Protein AF-A0A7K4A6C2-F1 (afdb_monomer)

Secondary structure (DSSP, 8-state):
----------------------------------------------------------------SS---HHHHHHHHHHHHHHHHS---HHHHHHHHHHTT--HHHHHHHHHTT---HHHHHHHHHHHHHHHS---HHHHHHHHHHH-

Solvent-accessible surface area (backbone atoms only — not comparable to full-atom values): 9995 Å² total; per-residue (Å²): 142,67,85,82,80,77,83,80,86,73,87,76,86,77,88,81,88,82,84,86,86,91,83,88,83,78,92,72,93,75,83,88,79,90,82,82,83,88,80,87,83,85,88,87,83,81,88,86,83,77,85,81,76,80,81,83,91,72,93,77,77,98,71,83,87,89,76,81,49,72,62,31,53,50,30,22,55,47,41,44,52,47,62,74,78,44,64,51,26,69,62,47,46,27,52,53,34,36,75,73,68,40,52,68,71,24,13,50,47,2,51,68,68,47,72,73,56,62,71,57,26,50,52,51,40,51,53,52,48,58,73,78,42,90,69,56,76,65,58,49,48,56,53,46,64,73,62,71

Mean predicted aligned error: 17.39 Å

Sequence (148 aa):
MILAIIGYGLIALIIISALLPDDSPEQTLSTPTPINPVSTSAPLKTTSTPAPTKTVSTPSPTLKQDSTTLGQRNAASKALSYLKYSSFSRDGLIDQLEFEGFSHQEAVYGVDQSGANWNEQAALKAKSYLKYSSFSRSGLIDQLEFEG

Nearest PDB structures (foldseek):
  4eqq-assembly1_B  TM=9.286E-01  e=1.710E-03  Streptococcus phage TP-J34

Radius of gyration: 24.62 Å; Cα contacts (8 Å, |Δi|>4): 80; chains: 1; bounding box: 79×37×47 Å

Structure (mmCIF, N/CA/C/O backbone):
data_AF-A0A7K4A6C2-F1
#
_entry.id   AF-A0A7K4A6C2-F1
#
loop_
_atom_site.group_PDB
_atom_site.id
_atom_site.type_symbol
_atom_site.label_atom_id
_atom_site.label_alt_id
_atom_site.label_comp_id
_atom_site.label_asym_id
_atom_site.label_entity_id
_atom_site.label_seq_id
_atom_site.pdbx_PDB_ins_code
_atom_site.Cartn_x
_atom_site.Cartn_y
_atom_site.Cartn_z
_atom_site.occupancy
_atom_site.B_iso_or_equiv
_atom_site.auth_seq_id
_atom_site.auth_comp_id
_atom_site.auth_asym_id
_atom_site.auth_atom_id
_atom_site.pdbx_PDB_model_num
ATOM 1 N N . MET A 1 1 ? 18.830 -12.157 25.944 1.00 43.94 1 MET A N 1
ATOM 2 C CA . MET A 1 1 ? 19.008 -10.704 25.757 1.00 43.94 1 MET A CA 1
ATOM 3 C C . MET A 1 1 ? 20.055 -10.505 24.681 1.00 43.94 1 MET A C 1
ATOM 5 O O . MET A 1 1 ? 21.232 -10.441 25.000 1.00 43.94 1 MET A O 1
ATOM 9 N N . ILE A 1 2 ? 19.657 -10.517 23.413 1.00 39.34 2 ILE A N 1
ATOM 10 C CA . ILE A 1 2 ? 20.562 -10.184 22.311 1.00 39.34 2 ILE A CA 1
ATOM 11 C C . ILE A 1 2 ? 19.843 -9.113 21.508 1.00 39.34 2 ILE A C 1
ATOM 13 O O . ILE A 1 2 ? 18.696 -9.291 21.108 1.00 39.34 2 ILE A O 1
ATOM 17 N N . LEU A 1 3 ? 20.511 -7.970 21.412 1.00 40.09 3 LEU A N 1
ATOM 18 C CA . LEU A 1 3 ? 20.054 -6.766 20.749 1.00 40.09 3 LEU A CA 1
ATOM 19 C C . LEU A 1 3 ? 19.737 -7.056 19.277 1.00 40.09 3 LEU A C 1
ATOM 21 O O . LEU A 1 3 ? 20.566 -7.611 18.559 1.00 40.09 3 LEU A O 1
ATOM 25 N N . ALA A 1 4 ? 18.561 -6.625 18.824 1.00 41.59 4 ALA A N 1
ATOM 26 C CA . ALA A 1 4 ? 18.280 -6.462 17.409 1.00 41.59 4 ALA A CA 1
ATOM 27 C C . ALA A 1 4 ? 19.115 -5.286 16.882 1.00 41.59 4 ALA A C 1
ATOM 29 O O . ALA A 1 4 ? 18.920 -4.138 17.284 1.00 41.59 4 ALA A O 1
ATOM 30 N N . ILE A 1 5 ? 20.065 -5.585 15.998 1.00 46.94 5 ILE A N 1
ATOM 31 C CA . ILE A 1 5 ? 20.754 -4.586 15.187 1.00 46.94 5 ILE A CA 1
ATOM 32 C C . ILE A 1 5 ? 19.745 -4.107 14.144 1.00 46.94 5 ILE A C 1
ATOM 34 O O . ILE A 1 5 ? 19.353 -4.840 13.240 1.00 46.94 5 ILE A O 1
ATOM 38 N N . ILE A 1 6 ? 19.298 -2.872 14.330 1.00 51.38 6 ILE A N 1
ATOM 39 C CA . ILE A 1 6 ? 18.509 -2.092 13.385 1.00 51.38 6 ILE A CA 1
ATOM 40 C C . ILE A 1 6 ? 19.343 -1.931 12.109 1.00 51.38 6 ILE A C 1
ATOM 42 O O . ILE A 1 6 ? 20.396 -1.293 12.124 1.00 51.38 6 ILE A O 1
ATOM 46 N N . GLY A 1 7 ? 18.877 -2.516 11.006 1.00 39.31 7 GLY A N 1
ATOM 47 C CA . GLY A 1 7 ? 19.402 -2.247 9.672 1.00 39.31 7 GLY A CA 1
ATOM 48 C C . GLY A 1 7 ? 19.028 -0.829 9.250 1.00 39.31 7 GLY A C 1
ATOM 49 O O . GLY A 1 7 ? 17.934 -0.587 8.750 1.00 39.31 7 GLY A O 1
ATOM 50 N N . TYR A 1 8 ? 19.939 0.108 9.489 1.00 48.12 8 TYR A N 1
ATOM 51 C CA . TYR A 1 8 ? 19.917 1.461 8.945 1.00 48.12 8 TYR A CA 1
ATOM 52 C C . TYR A 1 8 ? 20.042 1.407 7.414 1.00 48.12 8 TYR A C 1
ATOM 54 O O . TYR A 1 8 ? 21.124 1.189 6.878 1.00 48.12 8 TYR A O 1
ATOM 62 N N . GLY A 1 9 ? 18.941 1.639 6.706 1.00 40.34 9 GLY A N 1
ATOM 63 C CA . GLY A 1 9 ? 18.924 1.899 5.265 1.00 40.34 9 GLY A CA 1
ATOM 64 C C . GLY A 1 9 ? 18.862 3.396 4.971 1.00 40.34 9 GLY A C 1
ATOM 65 O O . GLY A 1 9 ? 17.929 3.853 4.324 1.00 40.34 9 GLY A O 1
ATOM 66 N N . LEU A 1 10 ? 19.814 4.173 5.489 1.00 49.38 10 LEU A N 1
ATOM 67 C CA . LEU A 1 10 ? 19.975 5.594 5.171 1.00 49.38 10 LEU A CA 1
ATOM 68 C C . LEU A 1 10 ? 21.365 5.750 4.556 1.00 49.38 10 LEU A C 1
ATOM 70 O O . LEU A 1 10 ? 22.347 6.008 5.249 1.00 49.38 10 LEU A O 1
ATOM 74 N N . ILE A 1 11 ? 21.469 5.488 3.252 1.00 51.53 11 ILE A N 1
ATOM 75 C CA . ILE A 1 11 ? 22.733 5.630 2.526 1.00 51.53 11 ILE A CA 1
ATOM 76 C C . ILE A 1 11 ? 22.950 7.127 2.303 1.00 51.53 11 ILE A C 1
ATOM 78 O O . ILE A 1 11 ? 22.472 7.716 1.335 1.00 51.53 11 ILE A O 1
ATOM 82 N N . ALA A 1 12 ? 23.636 7.753 3.257 1.00 44.91 12 ALA A N 1
ATOM 83 C CA . ALA A 1 12 ? 24.207 9.076 3.097 1.00 44.91 12 ALA A CA 1
ATOM 84 C C . ALA A 1 12 ? 25.297 9.010 2.018 1.00 44.91 12 ALA A C 1
ATOM 86 O O . ALA A 1 12 ? 26.278 8.276 2.139 1.00 44.91 12 ALA A O 1
ATOM 87 N N . LE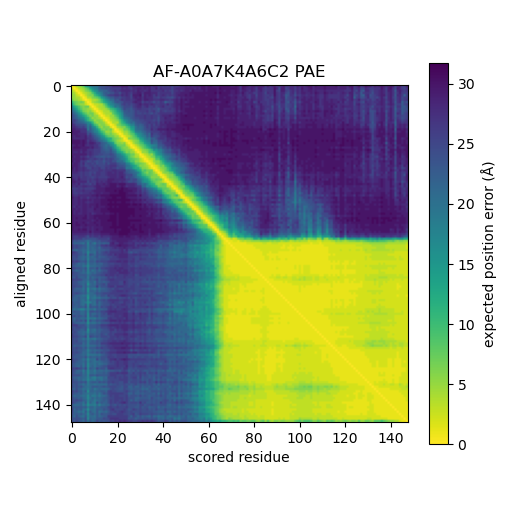U A 1 13 ? 25.100 9.776 0.950 1.00 47.41 13 LEU A N 1
ATOM 88 C CA . LEU A 1 13 ? 26.053 9.950 -0.135 1.00 47.41 13 LEU A CA 1
ATOM 89 C C . LEU A 1 13 ? 27.243 10.770 0.392 1.00 47.41 13 LEU A C 1
ATOM 91 O O . LEU A 1 13 ? 27.178 11.996 0.456 1.00 47.41 13 LEU A O 1
ATOM 95 N N . ILE A 1 14 ? 28.316 10.107 0.822 1.00 49.66 14 ILE A N 1
ATOM 96 C CA . ILE A 1 14 ? 29.558 10.783 1.204 1.00 49.66 14 ILE A CA 1
ATOM 97 C C . ILE A 1 14 ? 30.480 10.813 -0.016 1.00 49.66 14 ILE A C 1
ATOM 99 O O . ILE A 1 14 ? 31.098 9.819 -0.385 1.00 49.66 14 ILE A O 1
ATOM 103 N N . ILE A 1 15 ? 30.557 11.988 -0.639 1.00 49.41 15 ILE A N 1
ATOM 104 C CA . ILE A 1 15 ? 31.602 12.346 -1.597 1.00 49.41 15 ILE A CA 1
ATOM 105 C C . ILE A 1 15 ? 32.852 12.685 -0.777 1.00 49.41 15 ILE A C 1
ATOM 107 O O . ILE A 1 15 ? 32.899 13.737 -0.141 1.00 49.41 15 ILE A O 1
ATOM 111 N N . ILE A 1 16 ? 33.863 11.814 -0.783 1.00 52.34 16 ILE A N 1
ATOM 112 C CA . ILE A 1 16 ? 35.216 12.160 -0.327 1.00 52.34 16 ILE A CA 1
ATOM 113 C C . ILE A 1 16 ? 36.131 12.214 -1.547 1.00 52.34 16 ILE A C 1
ATOM 115 O O . ILE A 1 16 ? 36.355 11.223 -2.236 1.00 52.34 16 ILE A O 1
ATOM 119 N N . SER A 1 17 ? 36.627 13.422 -1.790 1.00 44.03 17 SER A N 1
ATOM 120 C CA . SER A 1 17 ? 37.725 13.756 -2.687 1.00 44.03 17 SER A CA 1
ATOM 121 C C . SER A 1 17 ? 39.048 13.570 -1.940 1.00 44.03 17 SER A C 1
ATOM 123 O O . SER A 1 17 ? 39.199 14.127 -0.853 1.00 44.03 17 SER A O 1
ATOM 125 N N . ALA A 1 18 ? 40.001 12.828 -2.511 1.00 50.06 18 ALA A N 1
ATOM 126 C CA . ALA A 1 18 ? 41.416 12.918 -2.153 1.00 50.06 18 ALA A CA 1
ATOM 127 C C . ALA A 1 18 ? 42.318 12.405 -3.292 1.00 50.06 18 ALA A C 1
ATOM 129 O O . ALA A 1 18 ? 42.053 11.389 -3.928 1.00 50.06 18 ALA A O 1
ATOM 130 N N . LEU A 1 19 ? 43.364 13.191 -3.519 1.00 42.41 19 LEU A N 1
ATOM 131 C CA . LEU A 1 19 ? 44.418 13.168 -4.532 1.00 42.41 19 LEU A CA 1
ATOM 132 C C . LEU A 1 19 ? 45.326 11.906 -4.488 1.00 42.41 19 LEU A C 1
ATOM 134 O O . LEU A 1 19 ? 45.631 11.406 -3.411 1.00 42.41 19 LEU A O 1
ATOM 138 N N . LEU A 1 20 ? 45.793 11.478 -5.670 1.00 49.84 20 LEU A N 1
ATOM 139 C CA . LEU A 1 20 ? 46.760 10.403 -6.035 1.00 49.84 20 LEU A CA 1
ATOM 140 C C . LEU A 1 20 ? 48.223 10.657 -5.540 1.00 49.84 20 LEU A C 1
ATOM 142 O O . LEU A 1 20 ? 48.475 11.815 -5.191 1.00 49.84 20 LEU A O 1
ATOM 146 N N . PRO A 1 21 ? 49.203 9.689 -5.543 1.00 50.41 21 PRO A N 1
ATOM 147 C CA . PRO A 1 21 ? 49.478 8.716 -6.632 1.00 50.41 21 PRO A CA 1
ATOM 148 C C . PRO A 1 21 ? 50.026 7.286 -6.325 1.00 50.41 21 PRO A C 1
ATOM 150 O O . PRO A 1 21 ? 50.673 7.042 -5.315 1.00 50.41 21 PRO A O 1
ATOM 153 N N . ASP A 1 22 ? 49.763 6.404 -7.307 1.00 56.25 22 ASP A N 1
ATOM 154 C CA . ASP A 1 22 ? 50.598 5.344 -7.934 1.00 56.25 22 ASP A CA 1
ATOM 155 C C . ASP A 1 22 ? 51.348 4.301 -7.069 1.00 56.25 22 ASP A C 1
ATOM 157 O O . ASP A 1 22 ? 52.394 4.608 -6.509 1.00 56.25 22 ASP A O 1
ATOM 161 N N . ASP A 1 23 ? 50.861 3.045 -7.054 1.00 54.25 23 ASP A N 1
ATOM 162 C CA . ASP A 1 23 ? 51.666 1.839 -7.356 1.00 54.25 23 ASP A CA 1
ATOM 163 C C . ASP A 1 23 ? 50.754 0.610 -7.626 1.00 54.25 23 ASP A C 1
ATOM 165 O O . ASP A 1 23 ? 49.652 0.492 -7.087 1.00 54.25 23 ASP A O 1
ATOM 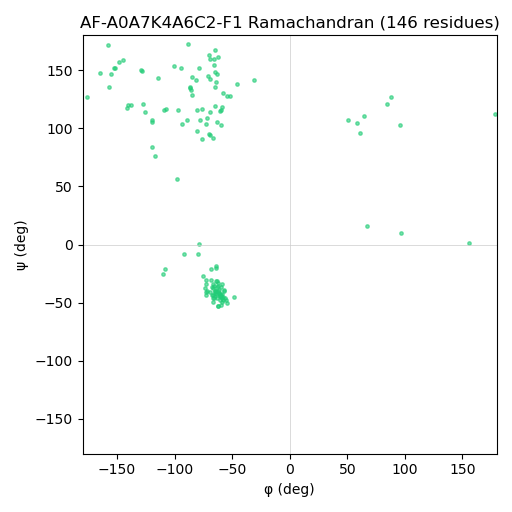169 N N . SER A 1 24 ? 51.210 -0.278 -8.506 1.00 61.97 24 SER A N 1
ATOM 170 C CA . SER A 1 24 ? 50.495 -1.391 -9.163 1.00 61.97 24 SER A CA 1
ATOM 171 C C . SER A 1 24 ? 49.955 -2.480 -8.211 1.00 61.97 24 SER A C 1
ATOM 173 O O . SER A 1 24 ? 50.466 -2.653 -7.105 1.00 61.97 24 SER A O 1
ATOM 175 N N . PRO A 1 25 ? 48.983 -3.312 -8.651 1.00 50.47 25 PRO A N 1
ATOM 176 C CA . PRO A 1 25 ? 49.396 -4.686 -8.962 1.00 50.47 25 PRO A CA 1
ATOM 177 C C . PRO A 1 25 ? 48.677 -5.367 -10.144 1.00 50.47 25 PRO A C 1
ATOM 179 O O . PRO A 1 25 ? 47.580 -5.022 -10.576 1.00 50.47 25 PRO A O 1
ATOM 182 N N . GLU A 1 26 ? 49.391 -6.377 -10.626 1.00 48.38 26 GLU A N 1
ATOM 183 C CA . GLU A 1 26 ? 49.145 -7.378 -11.659 1.00 48.38 26 GLU A CA 1
ATOM 184 C C . GLU A 1 26 ? 47.693 -7.839 -11.892 1.00 48.38 26 GLU A C 1
ATOM 186 O O . GLU A 1 26 ? 46.928 -8.145 -10.976 1.00 48.38 26 GLU A O 1
ATOM 191 N N . GLN A 1 27 ? 47.369 -8.037 -13.175 1.00 48.00 27 GLN A N 1
ATOM 192 C CA . GLN A 1 27 ? 46.278 -8.911 -13.601 1.00 48.00 27 GLN A CA 1
ATOM 193 C C . GLN A 1 27 ? 46.529 -10.339 -13.105 1.00 48.00 27 GLN A C 1
ATOM 195 O O . GLN A 1 27 ? 47.425 -11.023 -13.598 1.00 48.00 27 GLN A O 1
ATOM 200 N N . THR A 1 28 ? 45.664 -10.834 -12.226 1.00 38.78 28 THR A N 1
ATOM 201 C CA . THR A 1 28 ? 45.475 -12.274 -12.044 1.00 38.78 28 THR A CA 1
ATOM 202 C C . THR A 1 28 ? 44.022 -12.624 -12.351 1.00 38.78 28 THR A C 1
ATOM 204 O O . THR A 1 28 ? 43.092 -12.325 -11.606 1.00 38.78 28 THR A O 1
ATOM 207 N N . LEU A 1 29 ? 43.821 -13.241 -13.519 1.00 48.09 29 LEU A N 1
ATOM 208 C CA . LEU A 1 29 ? 42.602 -13.963 -13.864 1.00 48.09 29 LEU A CA 1
ATOM 209 C C . LEU A 1 29 ? 42.404 -15.085 -12.838 1.00 48.09 29 LEU A C 1
ATOM 211 O O . LEU A 1 29 ? 43.216 -16.006 -12.752 1.00 48.09 29 LEU A O 1
ATOM 215 N N . SER A 1 30 ? 41.308 -15.047 -12.088 1.00 42.72 30 SER A N 1
ATOM 216 C CA . SER A 1 30 ? 40.800 -16.213 -11.368 1.00 42.72 30 SER A CA 1
ATOM 217 C C . SER A 1 30 ? 39.275 -16.228 -11.428 1.00 42.72 30 SER A C 1
ATOM 219 O O . SER A 1 30 ? 38.587 -15.309 -10.999 1.00 42.72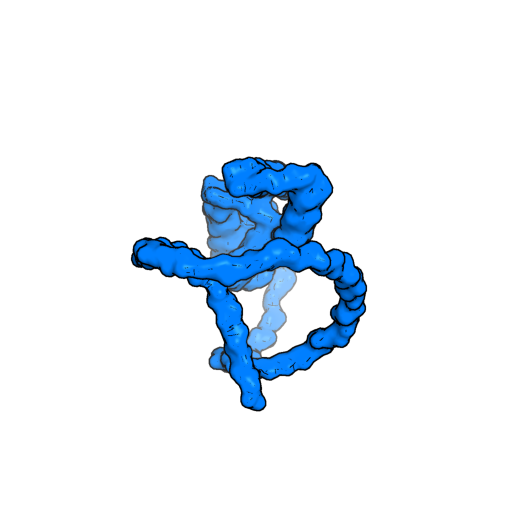 30 SER A O 1
ATOM 221 N N . THR A 1 31 ? 38.780 -17.290 -12.050 1.00 44.62 31 THR A N 1
ATOM 222 C CA . THR A 1 31 ? 37.392 -17.724 -12.238 1.00 44.62 31 THR A CA 1
ATOM 223 C C . THR A 1 31 ? 36.543 -17.658 -10.959 1.00 44.62 31 THR A C 1
ATOM 225 O O . THR A 1 31 ? 37.002 -18.146 -9.925 1.00 44.62 31 THR A O 1
ATOM 228 N N . PRO A 1 32 ? 35.276 -17.196 -11.005 1.00 58.34 32 PRO A N 1
ATOM 229 C CA . PRO A 1 32 ? 34.321 -17.474 -9.938 1.00 58.34 32 PRO A CA 1
ATOM 230 C C . PRO A 1 32 ? 33.725 -18.884 -10.106 1.00 58.34 32 PRO A C 1
ATOM 232 O O . PRO A 1 32 ? 33.023 -19.168 -11.076 1.00 58.34 32 PRO A O 1
ATOM 235 N N . THR A 1 33 ? 33.995 -19.771 -9.148 1.00 47.78 33 THR A N 1
ATOM 236 C CA . THR A 1 33 ? 33.298 -21.062 -8.980 1.00 47.78 33 THR A CA 1
ATOM 237 C C . THR A 1 33 ? 32.012 -20.845 -8.161 1.00 47.78 33 THR A C 1
ATOM 239 O O . THR A 1 33 ? 32.013 -20.005 -7.258 1.00 47.78 33 THR A O 1
ATOM 242 N N . PRO A 1 34 ? 30.906 -21.563 -8.450 1.00 55.91 34 PRO A N 1
ATOM 243 C CA . PRO A 1 34 ? 29.582 -21.258 -7.915 1.00 55.91 34 PRO A CA 1
ATOM 244 C C . PRO A 1 34 ? 29.387 -21.814 -6.499 1.00 55.91 34 PRO A C 1
ATOM 246 O O . PRO A 1 34 ? 29.775 -22.945 -6.211 1.00 55.91 34 PRO A O 1
ATOM 249 N N . ILE A 1 35 ? 28.707 -21.052 -5.639 1.00 57.22 35 ILE A N 1
ATOM 250 C CA . ILE A 1 35 ? 28.224 -21.522 -4.334 1.00 57.22 35 ILE A CA 1
ATOM 251 C C . ILE A 1 35 ? 26.699 -21.388 -4.326 1.00 57.22 35 ILE A C 1
ATOM 253 O O . ILE A 1 35 ? 26.160 -20.284 -4.315 1.00 57.22 35 ILE A O 1
ATOM 257 N N . ASN A 1 36 ? 26.019 -22.530 -4.407 1.00 54.41 36 ASN A N 1
ATOM 258 C CA . ASN A 1 36 ? 24.566 -22.665 -4.285 1.00 54.41 36 ASN A CA 1
ATOM 259 C C . ASN A 1 36 ? 24.171 -22.855 -2.792 1.00 54.41 36 ASN A C 1
ATOM 261 O O . ASN A 1 36 ? 25.055 -22.956 -1.940 1.00 54.41 36 ASN A O 1
ATOM 265 N N . PRO A 1 37 ? 22.871 -22.854 -2.440 1.00 59.78 37 PRO A N 1
ATOM 266 C CA . PRO A 1 37 ? 22.290 -22.013 -1.396 1.00 59.78 37 PRO A CA 1
ATOM 267 C C . PRO A 1 37 ? 22.210 -22.708 -0.033 1.00 59.78 37 PRO A C 1
ATOM 269 O O . PRO A 1 37 ? 22.016 -23.920 0.051 1.00 59.78 37 PRO A O 1
ATOM 272 N N . VAL A 1 38 ? 22.259 -21.932 1.052 1.00 41.81 38 VAL A N 1
ATOM 273 C CA . VAL A 1 38 ? 21.961 -22.448 2.396 1.00 41.81 38 VAL A CA 1
ATOM 274 C C . VAL A 1 38 ? 20.511 -22.141 2.757 1.00 41.81 38 VAL A C 1
ATOM 276 O O . VAL A 1 38 ? 20.101 -20.987 2.859 1.00 41.81 38 VAL A O 1
ATOM 279 N N . SER A 1 39 ? 19.741 -23.215 2.915 1.00 45.66 39 SER A N 1
ATOM 280 C CA . SER A 1 39 ? 18.379 -23.241 3.444 1.00 45.66 39 SER A CA 1
ATOM 281 C C . SER A 1 39 ? 18.319 -22.922 4.944 1.00 45.66 39 SER A C 1
ATOM 283 O O . SER A 1 39 ? 19.120 -23.434 5.718 1.00 45.66 39 SER A O 1
ATOM 285 N N . THR A 1 40 ? 17.257 -22.194 5.306 1.00 40.56 40 THR A N 1
ATOM 286 C CA . THR A 1 40 ? 16.410 -22.350 6.508 1.00 40.56 40 THR A CA 1
ATOM 287 C C . THR A 1 40 ? 17.015 -22.121 7.898 1.00 40.56 40 THR A C 1
ATOM 289 O O . THR A 1 40 ? 17.666 -23.004 8.439 1.00 40.56 40 THR A O 1
ATOM 292 N N . SER A 1 41 ? 16.594 -21.024 8.552 1.00 35.62 41 SER A N 1
ATOM 293 C CA . SER A 1 41 ? 15.894 -21.063 9.858 1.00 35.62 41 SER A CA 1
ATOM 294 C C . SER A 1 41 ? 15.576 -19.650 10.391 1.00 35.62 41 SER A C 1
ATOM 296 O O . SER A 1 41 ? 16.474 -18.928 10.814 1.00 35.62 41 SER A O 1
ATOM 298 N N . ALA A 1 42 ? 14.294 -19.278 10.449 1.00 53.72 42 ALA A N 1
ATOM 299 C CA . ALA A 1 42 ? 13.759 -18.467 11.558 1.00 53.72 42 ALA A CA 1
ATOM 300 C C . ALA A 1 42 ? 13.540 -19.430 12.756 1.00 53.72 42 ALA A C 1
ATOM 302 O O . ALA A 1 42 ? 13.261 -20.596 12.456 1.00 53.72 42 ALA A O 1
ATOM 303 N N . PRO A 1 43 ? 13.595 -19.046 14.065 1.00 51.91 43 PRO A N 1
ATOM 304 C CA . PRO A 1 43 ? 12.883 -17.867 14.595 1.00 51.91 43 PRO A CA 1
ATOM 305 C C . PRO A 1 43 ? 13.368 -17.189 15.930 1.00 51.91 43 PRO A C 1
ATOM 307 O O . PRO A 1 43 ? 14.104 -17.756 16.729 1.00 51.91 43 PRO A O 1
ATOM 310 N N . LEU A 1 44 ? 12.752 -16.019 16.212 1.00 35.88 44 LEU A N 1
ATOM 311 C CA . LEU A 1 44 ? 12.290 -15.451 17.514 1.00 35.88 44 LEU A CA 1
ATOM 312 C C . LEU A 1 44 ? 13.190 -14.593 18.465 1.00 35.88 44 LEU A C 1
ATOM 314 O O . LEU A 1 44 ? 14.148 -15.067 19.062 1.00 35.88 44 LEU A O 1
ATOM 318 N N . LYS A 1 45 ? 12.620 -13.403 18.791 1.00 33.94 45 LYS A N 1
ATOM 319 C CA . LYS A 1 45 ? 12.581 -12.627 20.073 1.00 33.94 45 LYS A CA 1
ATOM 320 C C . LYS A 1 45 ? 13.742 -11.686 20.467 1.00 33.94 45 LYS A C 1
ATOM 322 O O . LYS A 1 45 ? 14.794 -12.147 20.885 1.00 33.94 45 LYS A O 1
ATOM 327 N N . THR A 1 46 ? 13.449 -10.385 20.664 1.00 27.94 46 THR A N 1
ATOM 328 C CA . THR A 1 46 ? 13.054 -9.808 21.983 1.00 27.94 46 THR A CA 1
ATOM 329 C C . THR A 1 46 ? 12.667 -8.300 21.951 1.00 27.94 46 THR A C 1
ATOM 331 O O . THR A 1 46 ? 13.438 -7.460 21.512 1.00 27.94 46 THR A O 1
ATOM 334 N N . THR A 1 47 ? 11.472 -8.005 22.495 1.00 32.97 47 THR A N 1
ATOM 335 C CA . THR A 1 47 ? 11.083 -6.908 23.425 1.00 32.97 47 THR A CA 1
ATOM 336 C C . THR A 1 47 ? 11.280 -5.417 23.089 1.00 32.97 47 THR A C 1
ATOM 338 O O . THR A 1 47 ? 12.316 -4.837 23.406 1.00 32.97 47 THR A O 1
ATOM 341 N N . SER A 1 48 ? 10.169 -4.750 22.757 1.00 34.69 48 SER A N 1
ATOM 342 C CA . SER A 1 48 ? 9.761 -3.500 23.419 1.00 34.69 48 SER A CA 1
ATOM 343 C C . SER A 1 48 ? 8.248 -3.515 23.688 1.00 34.69 48 SER A C 1
ATOM 345 O O . SER A 1 48 ? 7.418 -3.697 22.804 1.00 34.69 48 SER A O 1
ATOM 347 N N . THR A 1 49 ? 7.917 -3.404 24.971 1.00 38.22 49 THR A N 1
ATOM 348 C CA . THR A 1 49 ? 6.567 -3.329 25.534 1.00 38.22 49 THR A CA 1
ATOM 349 C C . THR A 1 49 ? 6.105 -1.872 25.519 1.00 38.22 49 THR A C 1
ATOM 351 O O . THR A 1 49 ? 6.816 -1.014 26.042 1.00 38.22 49 THR A O 1
ATOM 354 N N . PRO A 1 50 ? 4.882 -1.603 25.047 1.00 46.22 50 PRO A N 1
ATOM 355 C CA . PRO A 1 50 ? 3.908 -0.972 25.924 1.00 46.22 50 PRO A CA 1
ATOM 356 C C . PRO A 1 50 ? 2.753 -1.942 26.185 1.00 46.22 50 PRO A C 1
ATOM 358 O O . PRO A 1 50 ? 2.388 -2.770 25.354 1.00 46.22 50 PRO A O 1
ATOM 361 N N . ALA A 1 51 ? 2.259 -1.896 27.415 1.00 42.00 51 ALA A N 1
ATOM 362 C CA . ALA A 1 51 ? 1.334 -2.855 27.991 1.00 42.00 51 ALA A CA 1
ATOM 363 C C . ALA A 1 51 ? 0.088 -3.110 27.115 1.00 42.00 51 ALA A C 1
ATOM 365 O O . ALA A 1 51 ? -0.635 -2.163 26.801 1.00 42.00 51 ALA A O 1
ATOM 366 N N . PRO A 1 52 ? -0.244 -4.376 26.802 1.00 44.88 52 PRO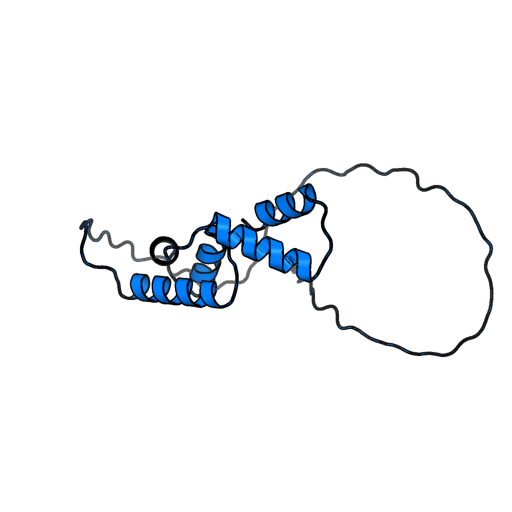 A N 1
ATOM 367 C CA . PRO A 1 52 ? -1.589 -4.730 26.403 1.00 44.88 52 PRO A CA 1
ATOM 368 C C . PRO A 1 52 ? -2.414 -4.851 27.684 1.00 44.88 52 PRO A C 1
ATOM 370 O O . PRO A 1 52 ? -2.406 -5.883 28.360 1.00 44.88 52 PRO A O 1
ATOM 373 N N . THR A 1 53 ? -3.143 -3.796 28.028 1.00 35.12 53 THR A N 1
ATOM 374 C CA . THR A 1 53 ? -4.286 -3.934 28.928 1.00 35.12 53 THR A CA 1
ATOM 375 C C . THR A 1 53 ? -5.334 -4.760 28.187 1.00 35.12 53 THR A C 1
ATOM 377 O O . THR A 1 53 ? -6.132 -4.245 27.410 1.00 35.12 53 THR A O 1
ATOM 380 N N . LYS A 1 54 ? -5.293 -6.083 28.377 1.00 53.16 54 LYS A N 1
ATOM 381 C CA . LYS A 1 54 ? -6.452 -6.942 28.132 1.00 53.16 54 LYS A CA 1
ATOM 382 C C . LYS A 1 54 ? -7.553 -6.562 29.122 1.00 53.16 54 LYS A C 1
ATOM 384 O O . LYS A 1 54 ? -7.255 -6.252 30.275 1.00 53.16 54 LYS A O 1
ATOM 389 N N . THR A 1 55 ? -8.797 -6.729 28.666 1.00 33.62 55 THR A N 1
ATOM 390 C CA . THR A 1 55 ? -10.100 -6.369 29.273 1.00 33.62 55 THR A CA 1
ATOM 391 C C . THR A 1 55 ? -10.565 -5.011 28.730 1.00 33.62 55 THR A C 1
ATOM 393 O O . THR A 1 55 ? -10.000 -3.988 29.076 1.00 33.62 55 THR A O 1
ATOM 396 N N . VAL A 1 56 ? -11.519 -4.935 27.797 1.00 39.78 56 VAL A N 1
ATOM 397 C CA . VAL A 1 56 ? -12.884 -5.464 27.922 1.00 39.78 56 VAL A CA 1
ATOM 398 C C . VAL A 1 56 ? -13.364 -6.107 26.614 1.00 39.78 56 VAL A C 1
ATOM 400 O O . VAL A 1 56 ? -13.494 -5.449 25.585 1.00 39.78 56 VAL A O 1
ATOM 403 N N . SER A 1 57 ? -13.692 -7.396 26.685 1.00 48.94 57 SER A N 1
ATOM 404 C CA . SER A 1 57 ? -14.632 -8.028 25.764 1.00 48.94 57 SER A CA 1
ATOM 405 C C . SER A 1 57 ? -16.035 -7.542 26.124 1.00 48.94 57 SER A C 1
ATOM 407 O O . SER A 1 57 ? -16.602 -8.003 27.112 1.00 48.94 57 SER A O 1
ATOM 409 N N . THR A 1 58 ? -16.596 -6.629 25.337 1.00 39.84 58 THR A N 1
ATOM 410 C CA . THR A 1 58 ? -18.040 -6.366 25.351 1.00 39.84 58 THR A CA 1
ATOM 411 C C . THR A 1 58 ? -18.617 -6.937 24.059 1.00 39.84 58 THR A C 1
ATOM 413 O O . THR A 1 58 ? -18.242 -6.464 22.986 1.00 39.84 58 THR A O 1
ATOM 416 N N . PRO A 1 59 ? -19.511 -7.940 24.108 1.00 66.44 59 PRO A N 1
ATOM 417 C CA . PRO A 1 59 ? -20.305 -8.296 22.947 1.00 66.44 59 PRO A CA 1
ATOM 418 C C . PRO A 1 59 ? -21.395 -7.228 22.811 1.00 66.44 59 PRO A C 1
ATOM 420 O O . PRO A 1 59 ? -22.204 -7.044 23.718 1.00 66.44 59 PRO A O 1
ATOM 423 N N . SER A 1 60 ? -21.398 -6.472 21.718 1.00 50.28 60 SER A N 1
ATOM 424 C CA . SER A 1 60 ? -22.468 -5.514 21.422 1.00 50.28 60 SER A CA 1
ATOM 425 C C . SER A 1 60 ? -22.542 -5.277 19.913 1.00 50.28 60 SER A C 1
ATOM 427 O O . SER A 1 60 ? -21.528 -5.387 19.228 1.00 50.28 60 SER A O 1
ATOM 429 N N . PRO A 1 61 ? -23.735 -5.033 19.365 1.00 53.84 61 PRO A N 1
ATOM 430 C CA . PRO A 1 61 ? -24.615 -6.039 18.806 1.00 53.84 61 PRO A CA 1
ATOM 431 C C . PRO A 1 61 ? -24.502 -6.052 17.280 1.00 53.84 61 PRO A C 1
ATOM 433 O O . PRO A 1 61 ? -24.238 -5.038 16.639 1.00 53.84 61 PRO A O 1
ATOM 436 N N . THR A 1 62 ? -24.795 -7.203 16.686 1.00 56.88 62 THR A N 1
ATOM 437 C CA . THR A 1 62 ? -25.094 -7.311 15.261 1.00 56.88 62 THR A CA 1
ATOM 438 C C . THR A 1 62 ? -26.312 -6.443 14.934 1.00 56.88 62 THR A C 1
ATOM 440 O O . THR A 1 62 ? -27.444 -6.846 15.192 1.00 56.88 62 THR A O 1
ATOM 443 N N . LEU A 1 63 ? -26.092 -5.273 14.332 1.00 41.88 63 LEU A N 1
ATOM 444 C CA . LEU A 1 63 ? -27.105 -4.560 13.558 1.00 41.88 63 LEU A CA 1
ATOM 445 C C . LEU A 1 63 ? -26.543 -4.267 12.168 1.00 41.88 63 LEU A C 1
ATOM 447 O O . LEU A 1 63 ? -25.563 -3.548 11.991 1.00 41.88 63 LEU A O 1
ATOM 451 N N . LYS A 1 64 ? -27.171 -4.904 11.179 1.00 50.59 64 LYS A N 1
ATOM 452 C CA . LYS A 1 64 ? -26.993 -4.625 9.758 1.00 50.59 64 LYS A CA 1
ATOM 453 C C . LYS A 1 64 ? -27.507 -3.215 9.451 1.00 50.59 64 LYS A C 1
ATOM 455 O O . LYS A 1 64 ? -28.620 -2.896 9.845 1.00 50.59 64 LYS A O 1
ATOM 460 N N . GLN A 1 65 ? -26.706 -2.492 8.664 1.00 45.16 65 GLN A N 1
ATOM 461 C CA . GLN A 1 65 ? -27.083 -1.404 7.748 1.00 45.16 65 GLN A CA 1
ATOM 462 C C . GLN A 1 65 ? -27.739 -0.167 8.384 1.00 45.16 65 GLN A C 1
ATOM 464 O O . GLN A 1 65 ? -28.936 -0.158 8.623 1.00 45.16 65 GLN A O 1
ATOM 469 N N . ASP A 1 66 ? -26.909 0.853 8.653 1.00 50.94 66 ASP A N 1
ATOM 470 C CA . ASP A 1 66 ? -27.167 2.302 8.431 1.00 50.94 66 ASP A CA 1
ATOM 471 C C . ASP A 1 66 ? -26.330 3.225 9.339 1.00 50.94 66 ASP A C 1
ATOM 473 O O . ASP A 1 66 ? -26.383 4.447 9.223 1.00 50.94 66 ASP A O 1
ATOM 477 N N . SER A 1 67 ? -25.464 2.678 10.195 1.00 58.03 67 SER A N 1
ATOM 478 C CA . SER A 1 67 ? -24.589 3.479 11.060 1.00 58.03 67 SER A CA 1
ATOM 479 C C . SER A 1 67 ? -23.109 3.250 10.756 1.00 58.03 67 SER A C 1
ATOM 481 O O . SER A 1 67 ? -22.414 2.576 11.517 1.00 58.03 67 SER A O 1
ATOM 483 N N . THR A 1 68 ? -22.593 3.822 9.664 1.00 76.31 68 THR A N 1
ATOM 484 C CA . THR A 1 68 ? -21.135 3.959 9.519 1.00 76.31 68 THR A CA 1
ATOM 485 C C . THR A 1 68 ? -20.598 4.682 10.757 1.00 76.31 68 THR A C 1
ATOM 487 O O . THR A 1 68 ? -21.102 5.751 11.128 1.00 76.31 68 THR A O 1
ATOM 490 N N . THR A 1 69 ? -19.592 4.121 11.422 1.00 92.06 69 THR A N 1
ATOM 491 C CA . THR A 1 69 ? -18.987 4.761 12.598 1.00 92.06 69 THR A CA 1
ATOM 492 C C . THR A 1 69 ? -18.183 5.999 12.180 1.00 92.06 69 THR A C 1
ATOM 494 O O . THR A 1 69 ? -17.846 6.186 11.007 1.00 92.06 69 THR A O 1
ATOM 497 N N . LEU A 1 70 ? -17.861 6.888 13.128 1.00 93.25 70 LEU A N 1
ATOM 498 C CA . LEU A 1 70 ? -16.959 8.013 12.844 1.00 93.25 70 LEU A CA 1
ATOM 499 C C . LEU A 1 70 ? -15.587 7.527 12.360 1.00 93.25 70 LEU A C 1
ATOM 501 O O . LEU A 1 70 ? -15.063 8.072 11.393 1.00 93.25 70 LEU A O 1
ATOM 505 N N . GLY A 1 71 ? -15.037 6.483 12.984 1.00 95.00 71 GLY A N 1
ATOM 506 C CA . GLY A 1 71 ? -13.743 5.929 12.593 1.00 95.00 71 GLY A CA 1
ATOM 507 C C . GLY A 1 71 ? -13.754 5.327 11.187 1.00 95.00 71 GLY A C 1
ATOM 508 O O . GLY A 1 71 ? -12.862 5.628 10.403 1.00 95.00 71 GLY A O 1
ATOM 509 N N . GLN A 1 72 ? -14.822 4.626 10.796 1.00 96.81 72 GLN A N 1
ATOM 510 C CA . GLN A 1 72 ? -15.008 4.142 9.422 1.00 96.81 72 GLN A CA 1
ATOM 511 C C . GLN A 1 72 ? -15.046 5.281 8.385 1.00 96.81 72 GLN A C 1
ATOM 513 O O . GLN A 1 72 ? -14.411 5.187 7.334 1.00 96.81 72 GLN A O 1
ATOM 518 N N . ARG A 1 73 ? -15.751 6.389 8.671 1.00 96.00 73 ARG A N 1
ATOM 519 C CA . ARG A 1 73 ? -15.760 7.573 7.782 1.00 96.00 73 ARG A CA 1
ATOM 520 C C . ARG A 1 73 ? -14.389 8.241 7.687 1.00 96.00 73 ARG A C 1
ATOM 522 O O . ARG A 1 73 ? -13.988 8.677 6.604 1.00 96.00 73 ARG A O 1
ATOM 529 N N . ASN A 1 74 ? -13.680 8.324 8.809 1.00 97.12 74 ASN A N 1
ATOM 530 C CA . ASN A 1 74 ? -12.335 8.886 8.860 1.00 97.12 74 ASN A CA 1
ATOM 531 C C . ASN A 1 74 ? -11.353 8.020 8.059 1.00 97.12 74 ASN A C 1
ATOM 533 O O . ASN A 1 74 ? -10.611 8.563 7.242 1.00 97.12 74 ASN A O 1
ATOM 537 N N . ALA A 1 75 ? -11.413 6.693 8.208 1.00 98.06 75 ALA A N 1
ATOM 538 C CA . ALA A 1 75 ? -10.603 5.749 7.444 1.00 98.06 75 ALA A CA 1
ATOM 539 C C . ALA A 1 75 ? -10.862 5.870 5.935 1.00 98.06 75 ALA A C 1
ATOM 541 O O . ALA A 1 75 ? -9.916 5.982 5.162 1.00 98.06 75 ALA A O 1
ATOM 542 N N . ALA A 1 76 ? -12.128 5.955 5.504 1.00 97.56 76 ALA A N 1
ATOM 543 C CA . ALA A 1 76 ? -12.475 6.159 4.092 1.00 97.56 76 ALA A CA 1
ATOM 544 C C . ALA A 1 76 ? -11.919 7.482 3.535 1.00 97.56 76 ALA A C 1
ATOM 546 O O . ALA A 1 76 ? -11.324 7.524 2.458 1.00 97.56 76 ALA A O 1
ATOM 547 N N . SER A 1 77 ? -12.056 8.571 4.297 1.00 97.50 77 SER A N 1
ATOM 548 C CA . SER A 1 77 ? -11.526 9.887 3.907 1.00 97.50 77 SER A CA 1
ATOM 549 C C . SER A 1 77 ? -9.997 9.874 3.795 1.00 97.50 77 SER A C 1
ATOM 551 O O . SER A 1 77 ? -9.418 10.511 2.908 1.00 97.50 77 SER A O 1
ATOM 553 N N . LYS A 1 78 ? -9.333 9.129 4.681 1.00 98.38 78 LYS A N 1
ATOM 554 C CA . LYS A 1 78 ? -7.882 8.973 4.697 1.00 98.38 78 LYS A CA 1
ATOM 555 C C . LYS A 1 78 ? -7.384 8.085 3.554 1.00 98.38 78 LYS A C 1
ATOM 557 O O . LYS A 1 78 ? -6.456 8.496 2.861 1.00 98.38 78 LYS A O 1
ATOM 562 N N . ALA A 1 79 ? -8.053 6.964 3.280 1.00 98.44 79 ALA A N 1
ATOM 563 C CA . ALA A 1 79 ? -7.794 6.101 2.126 1.00 98.44 79 ALA A CA 1
ATOM 564 C C . ALA A 1 79 ? -7.849 6.899 0.812 1.00 98.44 79 ALA A C 1
ATOM 566 O O . ALA A 1 79 ? -6.896 6.907 0.035 1.00 98.44 79 ALA A O 1
ATOM 567 N N . LEU A 1 80 ? -8.924 7.669 0.611 1.00 97.81 80 LEU A N 1
ATOM 568 C CA . LEU A 1 80 ? -9.069 8.558 -0.545 1.00 97.81 80 LEU A CA 1
ATOM 569 C C . LEU A 1 80 ? -7.962 9.612 -0.623 1.00 97.81 80 LEU A C 1
ATOM 571 O O . LEU A 1 80 ? -7.531 9.976 -1.714 1.00 97.81 80 LEU A O 1
ATOM 575 N N . SER A 1 81 ? -7.513 10.132 0.519 1.00 98.12 81 SER A N 1
ATOM 576 C CA . SER A 1 81 ? -6.415 11.098 0.551 1.00 98.12 81 SER A CA 1
ATOM 577 C C . SER A 1 81 ? -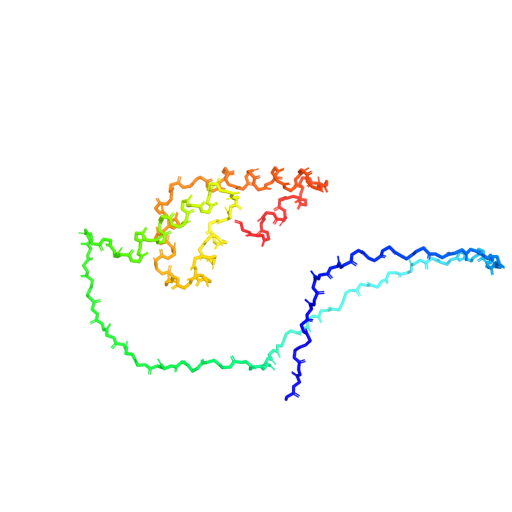5.102 10.459 0.103 1.00 98.12 81 SER A C 1
ATOM 579 O O . SER A 1 81 ? -4.411 11.047 -0.719 1.00 98.12 81 SER A O 1
ATOM 581 N N . TYR A 1 82 ? -4.787 9.246 0.561 1.00 98.06 82 TYR A N 1
ATOM 582 C CA . TYR A 1 82 ? -3.601 8.511 0.117 1.00 98.06 82 TYR A CA 1
ATOM 583 C C . TYR A 1 82 ? -3.598 8.265 -1.390 1.00 98.06 82 TYR A C 1
ATOM 585 O O . TYR A 1 82 ? -2.632 8.623 -2.067 1.00 98.06 82 TYR A O 1
ATOM 593 N N . LEU A 1 83 ? -4.711 7.760 -1.925 1.00 97.75 83 LEU A N 1
ATOM 594 C CA . LEU A 1 83 ? -4.844 7.440 -3.348 1.00 97.75 83 LEU A CA 1
ATOM 595 C C . LEU A 1 83 ? -4.747 8.665 -4.276 1.00 97.75 83 LEU A C 1
ATOM 597 O O . LEU A 1 83 ? -4.478 8.513 -5.465 1.00 97.75 83 LEU A O 1
ATOM 601 N N . LYS A 1 84 ? -4.926 9.889 -3.757 1.00 97.50 84 LYS A N 1
ATOM 602 C CA . LYS A 1 84 ? -4.702 11.130 -4.522 1.00 97.50 84 LYS A CA 1
ATOM 603 C C . LYS A 1 84 ? -3.225 11.465 -4.723 1.00 97.50 84 LYS A C 1
ATOM 605 O O . LYS A 1 84 ? -2.899 12.169 -5.675 1.00 97.50 84 LYS A O 1
ATOM 610 N N . TYR A 1 85 ? -2.350 11.019 -3.824 1.00 94.94 85 TYR A N 1
ATOM 611 C CA . TYR A 1 85 ? -0.932 11.392 -3.830 1.00 94.94 85 TYR A CA 1
ATOM 612 C C . TYR A 1 85 ? -0.010 10.242 -4.208 1.00 94.94 85 TYR A C 1
ATOM 614 O O . TYR A 1 85 ? 1.114 10.475 -4.651 1.00 94.94 85 TYR A O 1
ATOM 622 N N . SER A 1 86 ? -0.433 9.000 -3.998 1.00 95.12 86 SER A N 1
ATOM 623 C CA . SER A 1 86 ? 0.398 7.826 -4.228 1.00 95.12 86 SER A CA 1
ATOM 624 C C . SER A 1 86 ? -0.449 6.618 -4.584 1.00 95.12 86 SER A C 1
ATOM 626 O O . SER A 1 86 ? -1.605 6.509 -4.182 1.00 95.12 86 SER A O 1
ATOM 628 N N . SER A 1 87 ? 0.151 5.707 -5.343 1.00 97.56 87 SER A N 1
ATOM 629 C CA . SER A 1 87 ? -0.470 4.434 -5.685 1.00 97.56 87 SER A CA 1
ATOM 630 C C . SER A 1 87 ? -0.195 3.407 -4.603 1.00 97.56 87 SER A C 1
ATOM 632 O O . SER A 1 87 ? 0.948 3.271 -4.158 1.00 97.56 87 SER A O 1
ATOM 634 N N . PHE A 1 88 ? -1.240 2.687 -4.220 1.00 98.00 88 PHE A N 1
ATOM 635 C CA . PHE A 1 88 ? -1.191 1.642 -3.209 1.00 98.00 88 PHE A CA 1
ATOM 636 C C . PHE A 1 88 ? -1.827 0.362 -3.730 1.00 98.00 88 PHE A C 1
ATOM 638 O O . PHE A 1 88 ? -2.780 0.396 -4.513 1.00 98.00 88 PHE A O 1
ATOM 645 N N . SER A 1 89 ? -1.328 -0.751 -3.216 1.00 98.19 89 SER A N 1
ATOM 646 C CA . SER A 1 89 ? -2.056 -2.004 -3.176 1.00 98.19 89 SER A CA 1
ATOM 647 C C . SER A 1 89 ? -3.270 -1.912 -2.261 1.00 98.19 89 SER A C 1
ATOM 649 O O . SER A 1 89 ? -3.335 -1.049 -1.380 1.00 98.19 89 SER A O 1
ATOM 651 N N . ARG A 1 90 ? -4.245 -2.808 -2.447 1.00 98.06 90 ARG A N 1
ATOM 652 C CA . ARG A 1 90 ? -5.391 -2.871 -1.531 1.00 98.06 90 ARG A CA 1
ATOM 653 C C . ARG A 1 90 ? -4.909 -3.158 -0.112 1.00 98.06 90 ARG A C 1
ATOM 655 O O . ARG A 1 90 ? -5.245 -2.419 0.810 1.00 98.06 90 ARG A O 1
ATOM 662 N N . ASP A 1 91 ? -4.103 -4.203 0.031 1.00 97.88 91 ASP A N 1
ATOM 663 C CA . ASP A 1 91 ? -3.635 -4.669 1.333 1.00 97.88 91 ASP A CA 1
ATOM 664 C C . ASP A 1 91 ? -2.614 -3.697 1.932 1.00 97.88 91 ASP A C 1
ATOM 666 O O . ASP A 1 91 ? -2.745 -3.324 3.093 1.00 97.88 91 ASP A O 1
ATOM 670 N N . GLY A 1 92 ? -1.708 -3.132 1.128 1.00 97.88 92 GLY A N 1
ATOM 671 C CA . GLY A 1 92 ? -0.787 -2.103 1.612 1.00 97.88 92 GLY A CA 1
ATOM 672 C C . GLY A 1 92 ? -1.490 -0.824 2.074 1.00 97.88 92 GLY A C 1
ATOM 673 O O . GLY A 1 92 ? -1.023 -0.172 3.007 1.00 97.88 92 GLY A O 1
ATOM 674 N N . LEU A 1 93 ? -2.632 -0.453 1.478 1.00 98.44 93 LEU A N 1
ATOM 675 C CA . LEU A 1 93 ? -3.428 0.668 1.985 1.00 98.44 93 LEU A CA 1
ATOM 676 C C . LEU A 1 93 ? -4.156 0.319 3.290 1.00 98.44 93 LEU A C 1
ATOM 678 O O . LEU A 1 93 ? -4.295 1.191 4.146 1.00 98.44 93 LEU A O 1
ATOM 682 N N . ILE A 1 94 ? -4.602 -0.929 3.463 1.00 98.62 94 ILE A N 1
ATOM 683 C CA . ILE A 1 94 ? -5.173 -1.406 4.733 1.00 98.62 94 ILE A CA 1
ATOM 684 C C . ILE A 1 94 ? -4.106 -1.321 5.826 1.00 98.62 94 ILE A C 1
ATOM 686 O O . ILE A 1 94 ? -4.330 -0.644 6.829 1.00 98.62 94 ILE A O 1
ATOM 690 N N . ASP A 1 95 ? -2.9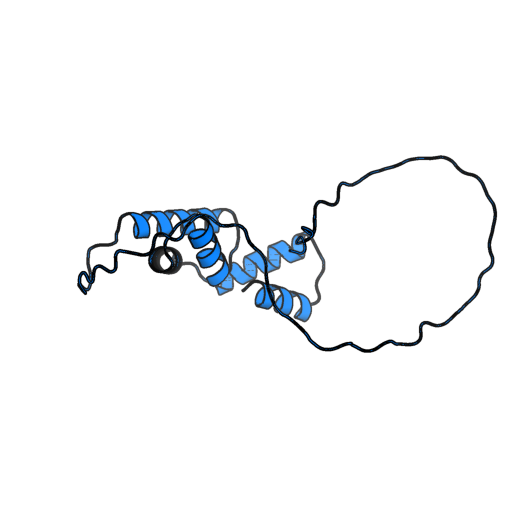32 -1.906 5.591 1.00 98.25 95 ASP A N 1
ATOM 691 C CA . ASP A 1 95 ? -1.804 -1.901 6.526 1.00 98.25 95 ASP A CA 1
ATOM 692 C C . ASP A 1 95 ? -1.383 -0.471 6.887 1.00 98.25 95 ASP A C 1
ATOM 694 O O . ASP A 1 95 ? -1.115 -0.155 8.049 1.00 98.25 95 ASP A O 1
ATOM 698 N N . GLN A 1 96 ? -1.381 0.435 5.904 1.00 98.44 96 GLN A N 1
ATOM 699 C CA . GLN A 1 96 ? -1.069 1.842 6.131 1.00 98.44 96 GLN A CA 1
ATOM 700 C C . GLN A 1 96 ? -2.067 2.517 7.083 1.00 98.44 96 GLN A C 1
ATOM 702 O O . GLN A 1 96 ? -1.658 3.325 7.919 1.00 98.44 96 GLN A O 1
ATOM 707 N N . LEU A 1 97 ? -3.363 2.215 6.973 1.00 98.50 97 LEU A N 1
ATOM 708 C CA . LEU A 1 97 ? -4.381 2.762 7.874 1.00 98.50 97 LEU A CA 1
ATOM 709 C C . LEU A 1 97 ? -4.307 2.119 9.266 1.00 98.50 97 LEU A C 1
ATOM 711 O O . LEU A 1 97 ? -4.460 2.816 10.269 1.00 98.50 97 LEU A O 1
ATOM 715 N N . GLU A 1 98 ? -4.023 0.821 9.357 1.00 98.56 98 GLU A N 1
ATOM 716 C CA . GLU A 1 98 ? -3.797 0.161 10.648 1.00 98.56 98 GLU A CA 1
ATOM 717 C C . GLU A 1 98 ? -2.596 0.749 11.387 1.00 98.56 98 GLU A C 1
ATOM 719 O O . GLU A 1 98 ? -2.672 1.033 12.584 1.00 98.56 98 GLU A O 1
ATOM 724 N N . PHE A 1 99 ? -1.505 1.007 10.663 1.00 97.94 99 PHE A N 1
ATOM 725 C CA . PHE A 1 99 ? -0.328 1.679 11.203 1.00 97.94 99 PHE A CA 1
ATOM 726 C C . PHE A 1 99 ? -0.657 3.077 11.754 1.00 97.94 99 PHE A C 1
ATOM 728 O O . PHE A 1 99 ? -0.086 3.503 12.757 1.00 97.94 99 PHE A O 1
ATOM 735 N N . GLU A 1 100 ? -1.608 3.785 11.139 1.00 96.75 100 GLU A N 1
ATOM 736 C CA . GLU A 1 100 ? -2.098 5.085 11.613 1.00 96.75 100 GLU A CA 1
ATOM 737 C C . GLU A 1 100 ? -3.100 4.995 12.778 1.00 96.75 100 GLU A C 1
ATOM 739 O O . GLU A 1 100 ? -3.549 6.025 13.286 1.00 96.75 100 GLU A O 1
ATOM 744 N N . GLY A 1 101 ? -3.422 3.784 13.238 1.00 96.62 101 GLY A N 1
ATOM 745 C CA . GLY A 1 101 ? -4.231 3.543 14.430 1.00 96.62 101 GLY A CA 1
ATOM 746 C C . GLY A 1 101 ? -5.714 3.294 14.166 1.00 96.62 101 GLY A C 1
ATOM 747 O O . GLY A 1 101 ? -6.489 3.253 15.123 1.00 96.62 101 GLY A O 1
ATOM 748 N N . PHE A 1 102 ? -6.128 3.109 12.910 1.00 97.69 102 PHE A N 1
ATOM 749 C CA . PHE A 1 102 ? -7.459 2.576 12.620 1.00 97.69 102 PHE A CA 1
ATOM 750 C C . PHE A 1 102 ? -7.524 1.095 13.003 1.00 97.69 102 PHE A C 1
ATOM 752 O O . PHE A 1 102 ? -6.553 0.355 12.852 1.00 97.69 102 PHE A O 1
ATOM 759 N N . SER A 1 103 ? -8.677 0.632 13.484 1.00 97.94 103 SER A N 1
ATOM 760 C CA . SER A 1 103 ? -8.880 -0.811 13.628 1.00 97.94 103 SER A CA 1
ATOM 761 C C . SER A 1 103 ? -8.909 -1.487 12.253 1.00 97.94 103 SER A C 1
ATOM 763 O O . SER A 1 103 ? -9.317 -0.871 11.268 1.00 97.94 103 SER A O 1
ATOM 765 N N . HIS A 1 104 ? -8.573 -2.779 12.193 1.00 97.94 104 HIS A N 1
ATOM 766 C CA . HIS A 1 104 ? -8.635 -3.561 10.951 1.00 97.94 104 HIS A CA 1
ATOM 767 C C . HIS A 1 104 ? -9.971 -3.397 10.210 1.00 97.94 104 HIS A C 1
ATOM 769 O O . HIS A 1 104 ? -10.020 -3.162 9.006 1.00 97.94 104 HIS A O 1
ATOM 775 N N . GLN A 1 105 ? -11.083 -3.456 10.948 1.00 97.38 105 GLN A N 1
ATOM 776 C CA . GLN A 1 105 ? -12.424 -3.319 10.377 1.00 97.38 105 GLN A CA 1
ATOM 777 C C . GLN A 1 105 ? -12.679 -1.922 9.794 1.00 97.38 105 GLN A C 1
ATOM 779 O O . GLN A 1 105 ? -13.371 -1.801 8.785 1.00 97.38 105 GLN A O 1
ATOM 784 N N . GLU A 1 106 ? -12.138 -0.867 10.406 1.00 97.75 106 GLU A N 1
ATOM 785 C CA . GLU A 1 106 ? -12.231 0.499 9.882 1.00 97.75 106 GLU A CA 1
ATOM 786 C C . GLU A 1 106 ? -11.341 0.694 8.657 1.00 97.75 106 GLU A C 1
ATOM 788 O O . GLU A 1 106 ? -11.789 1.308 7.692 1.00 97.75 106 GLU A O 1
ATOM 793 N N . ALA A 1 107 ? -10.123 0.147 8.671 1.00 98.56 107 ALA A N 1
ATOM 794 C CA . ALA A 1 107 ? -9.187 0.203 7.554 1.00 98.56 107 ALA A CA 1
ATOM 795 C C . ALA A 1 107 ? -9.752 -0.504 6.314 1.00 98.56 107 ALA A C 1
ATOM 797 O O . ALA A 1 107 ? -9.883 0.122 5.263 1.00 98.56 107 ALA A O 1
ATOM 798 N N . VAL A 1 108 ? -10.187 -1.763 6.457 1.00 98.38 108 VAL A N 1
ATOM 799 C CA . VAL A 1 108 ? -10.843 -2.529 5.383 1.00 98.38 108 VAL A CA 1
ATOM 800 C C . VAL A 1 108 ? -12.059 -1.778 4.851 1.00 98.38 108 VAL A C 1
ATOM 802 O O . VAL A 1 108 ? -12.181 -1.586 3.644 1.00 98.38 108 VAL A O 1
ATOM 805 N N . TYR A 1 109 ? -12.919 -1.276 5.745 1.00 97.44 109 TYR A N 1
ATOM 806 C CA . TYR A 1 109 ? -14.070 -0.475 5.337 1.00 97.44 109 TYR A CA 1
ATOM 807 C C . TYR A 1 109 ? -13.642 0.761 4.536 1.00 97.44 109 TYR A C 1
ATOM 809 O O . TYR A 1 109 ? -14.194 1.028 3.474 1.00 97.44 109 TYR A O 1
ATOM 817 N N . GLY A 1 110 ? -12.656 1.518 5.021 1.00 97.25 110 GLY A N 1
ATOM 818 C CA . GLY A 1 110 ? -12.185 2.731 4.362 1.00 97.25 110 GLY A CA 1
ATOM 819 C C . GLY A 1 110 ? -11.625 2.474 2.965 1.00 97.25 110 GLY A C 1
ATOM 820 O O . GLY A 1 110 ? -11.930 3.214 2.029 1.00 97.25 110 GLY A O 1
ATOM 821 N N . VAL A 1 111 ? -10.857 1.396 2.819 1.00 98.38 111 VAL A N 1
ATOM 822 C CA . VAL A 1 111 ? -10.288 0.950 1.545 1.00 98.38 111 VAL A CA 1
ATOM 823 C C . VAL A 1 111 ? -11.376 0.491 0.580 1.00 98.38 111 VAL A C 1
ATOM 825 O O . VAL A 1 111 ? -11.393 0.940 -0.566 1.00 98.38 111 VAL A O 1
ATOM 828 N N . ASP A 1 112 ?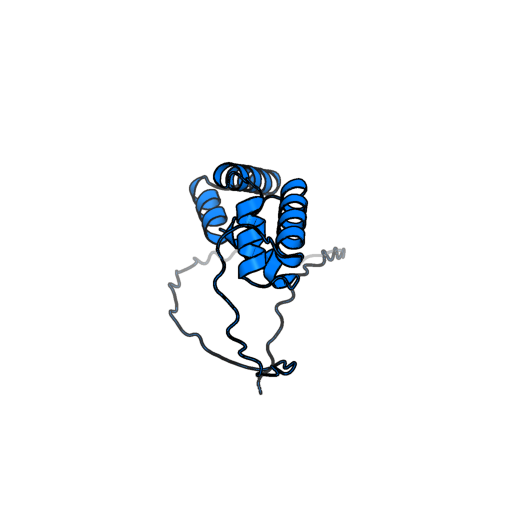 -12.339 -0.306 1.035 1.00 97.50 112 ASP A N 1
ATOM 829 C CA . ASP A 1 112 ? -13.434 -0.788 0.187 1.00 97.50 112 ASP A CA 1
ATOM 830 C C . ASP A 1 112 ? -14.389 0.347 -0.231 1.00 97.50 112 ASP A C 1
ATOM 832 O O . ASP A 1 112 ? -14.935 0.330 -1.334 1.00 97.50 112 ASP A O 1
ATOM 836 N N . GLN A 1 113 ? -14.556 1.378 0.607 1.00 96.50 113 GLN A N 1
ATOM 837 C CA . GLN A 1 113 ? -15.347 2.571 0.275 1.00 96.50 113 GLN A CA 1
ATOM 838 C C . GLN A 1 113 ? -14.613 3.586 -0.612 1.00 96.50 113 GLN A C 1
ATOM 840 O O . GLN A 1 113 ? -15.230 4.545 -1.076 1.00 96.50 113 GLN A O 1
ATOM 845 N N . SER A 1 114 ? -13.317 3.405 -0.872 1.00 94.00 114 SER A N 1
ATOM 846 C CA . SER A 1 114 ? -12.551 4.338 -1.708 1.00 94.00 114 SER A CA 1
ATOM 847 C C . SER A 1 114 ? -12.966 4.318 -3.186 1.00 94.00 114 SER A C 1
ATOM 849 O O . SER A 1 114 ? -12.693 5.273 -3.911 1.00 94.00 114 SER A O 1
ATOM 851 N N . GLY A 1 115 ? -13.608 3.237 -3.648 1.00 92.94 115 GLY A N 1
ATOM 852 C CA . GLY A 1 115 ? -13.960 3.044 -5.059 1.00 92.94 115 GLY A CA 1
ATOM 853 C C . GLY A 1 115 ? -12.749 2.847 -5.979 1.00 92.94 115 GLY A C 1
ATOM 854 O O . GLY A 1 115 ? -12.876 2.997 -7.193 1.00 92.94 115 GLY A O 1
ATOM 855 N N . ALA A 1 116 ? -11.575 2.543 -5.420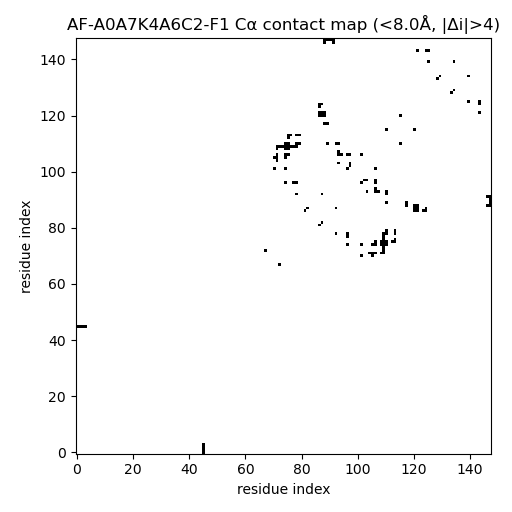 1.00 96.44 116 ALA A N 1
ATOM 856 C CA . ALA A 1 116 ? -10.355 2.359 -6.190 1.00 96.44 116 ALA A CA 1
ATOM 857 C C . ALA A 1 116 ? -10.451 1.165 -7.149 1.00 96.44 116 ALA A C 1
ATOM 859 O O . ALA A 1 116 ? -10.924 0.084 -6.796 1.00 96.44 116 ALA A O 1
ATOM 860 N N . ASN A 1 117 ? -9.919 1.346 -8.356 1.00 97.81 117 ASN A N 1
ATOM 861 C CA . ASN A 1 117 ? -9.638 0.241 -9.258 1.00 97.81 117 ASN A CA 1
ATOM 862 C C . ASN A 1 117 ? -8.220 -0.275 -8.986 1.00 97.81 117 ASN A C 1
ATOM 864 O O . ASN A 1 117 ? -7.238 0.373 -9.343 1.00 97.81 117 ASN A O 1
ATOM 868 N N . TRP A 1 118 ? -8.109 -1.445 -8.362 1.00 97.44 118 TRP A N 1
ATOM 869 C CA . TRP A 1 118 ? -6.816 -2.003 -7.951 1.00 97.44 118 TRP A CA 1
ATOM 870 C C . TRP A 1 118 ? -5.893 -2.331 -9.128 1.00 97.44 118 TRP A C 1
ATOM 872 O O . TRP A 1 118 ? -4.686 -2.131 -9.028 1.00 97.44 118 TRP A O 1
ATOM 882 N N . ASN A 1 119 ? -6.447 -2.711 -10.283 1.00 96.50 119 ASN A N 1
ATOM 883 C CA . ASN A 1 119 ? -5.646 -2.902 -11.495 1.00 96.50 119 ASN A CA 1
ATOM 884 C C . ASN A 1 119 ? -5.063 -1.574 -11.999 1.00 96.50 119 ASN A C 1
ATOM 886 O O . ASN A 1 119 ? -3.928 -1.524 -12.471 1.00 96.50 119 ASN A O 1
ATOM 890 N N . GLU A 1 120 ? -5.826 -0.485 -11.887 1.00 97.81 120 GLU A N 1
ATOM 891 C CA . GLU A 1 120 ? -5.348 0.851 -12.244 1.00 97.81 120 GLU A CA 1
ATOM 892 C C . GLU A 1 120 ? -4.283 1.343 -11.259 1.00 97.81 120 GLU A C 1
ATOM 894 O O . GLU A 1 120 ? -3.259 1.878 -11.682 1.00 97.81 120 GLU A O 1
ATOM 899 N N . GLN A 1 121 ? -4.467 1.097 -9.959 1.00 98.31 121 GLN A N 1
ATOM 900 C CA . GLN A 1 121 ? -3.462 1.416 -8.943 1.00 98.31 121 GLN A CA 1
ATOM 901 C C . GLN A 1 121 ? -2.149 0.662 -9.178 1.00 98.31 121 GLN A C 1
ATOM 903 O O . GLN A 1 121 ? -1.083 1.282 -9.169 1.00 98.31 121 GLN A O 1
ATOM 908 N N . ALA A 1 122 ? -2.215 -0.635 -9.491 1.00 97.88 122 ALA A N 1
ATOM 909 C CA . ALA A 1 122 ? -1.043 -1.425 -9.857 1.00 97.88 122 ALA A CA 1
ATOM 910 C C . ALA A 1 122 ? -0.354 -0.869 -11.116 1.00 97.88 122 ALA A C 1
ATOM 912 O O . ALA A 1 122 ? 0.866 -0.716 -11.142 1.00 97.88 122 ALA A O 1
ATOM 913 N N . ALA A 1 123 ? -1.115 -0.474 -12.143 1.00 97.94 123 ALA A N 1
ATOM 914 C CA . ALA A 1 123 ? -0.554 0.133 -13.351 1.00 97.94 123 ALA A CA 1
ATOM 915 C C . ALA A 1 123 ? 0.127 1.489 -13.077 1.00 97.94 123 ALA A C 1
ATOM 917 O O . ALA A 1 123 ? 1.201 1.773 -13.618 1.00 97.94 123 ALA A O 1
ATOM 918 N N . LEU A 1 124 ? -0.461 2.326 -12.216 1.00 98.19 124 LEU A N 1
ATOM 919 C CA . LEU A 1 124 ? 0.137 3.592 -11.787 1.00 98.19 124 LEU A CA 1
ATOM 920 C C . LEU A 1 124 ? 1.430 3.362 -10.991 1.00 98.19 124 LEU A C 1
ATOM 922 O O . LEU A 1 124 ? 2.433 4.041 -11.236 1.00 98.19 124 LEU A O 1
ATOM 926 N N . LYS A 1 125 ? 1.446 2.363 -10.104 1.00 97.94 125 LYS A N 1
ATOM 927 C CA . LYS A 1 125 ? 2.637 1.957 -9.351 1.00 97.94 125 LYS A CA 1
ATOM 928 C C . LYS A 1 125 ? 3.739 1.444 -10.280 1.00 97.94 125 LYS A C 1
ATOM 930 O O . LYS A 1 125 ? 4.874 1.911 -10.193 1.00 97.94 125 LYS A O 1
ATOM 935 N N . ALA A 1 126 ? 3.386 0.591 -11.240 1.00 98.06 126 ALA A N 1
ATOM 936 C CA . ALA A 1 126 ? 4.290 0.083 -12.267 1.00 98.06 126 ALA A CA 1
ATOM 937 C C . ALA A 1 126 ? 4.942 1.228 -13.057 1.00 98.06 126 ALA A C 1
ATOM 939 O O . ALA A 1 126 ? 6.160 1.271 -13.238 1.00 98.06 126 ALA A O 1
ATOM 940 N N . LYS A 1 127 ? 4.135 2.211 -13.474 1.00 98.19 127 LYS A N 1
ATOM 941 C CA . LYS A 1 127 ? 4.617 3.419 -14.153 1.00 98.19 127 LYS A CA 1
ATOM 942 C C . LYS A 1 127 ? 5.569 4.235 -13.277 1.00 98.19 127 LYS A C 1
ATOM 944 O O . LYS A 1 127 ? 6.551 4.765 -13.793 1.00 98.19 127 LYS A O 1
ATOM 949 N N . SER A 1 128 ? 5.293 4.341 -11.977 1.00 97.38 128 SER A N 1
ATOM 950 C CA . SER A 1 128 ? 6.197 4.996 -11.030 1.00 97.38 128 SER A CA 1
ATOM 951 C C . SER A 1 128 ? 7.549 4.283 -10.980 1.00 97.38 128 SER A C 1
ATOM 953 O O . SER A 1 128 ? 8.574 4.936 -11.154 1.00 97.38 128 SER A O 1
ATOM 955 N N . TYR A 1 129 ? 7.575 2.951 -10.865 1.00 97.06 129 TYR A N 1
ATOM 956 C CA . TYR A 1 129 ? 8.832 2.194 -10.871 1.00 97.06 129 TYR A CA 1
ATOM 957 C C . TYR A 1 129 ? 9.645 2.393 -12.139 1.00 97.06 129 TYR A C 1
ATOM 959 O O . TYR A 1 129 ? 10.830 2.722 -12.065 1.00 97.06 129 TYR A O 1
ATOM 967 N N . LEU A 1 130 ? 8.988 2.314 -13.292 1.00 97.88 130 LEU A N 1
ATOM 968 C CA . LEU A 1 130 ? 9.632 2.522 -14.585 1.00 97.88 130 LEU A CA 1
ATOM 969 C C . LEU A 1 130 ? 10.183 3.941 -14.781 1.00 97.88 130 LEU A C 1
ATOM 971 O O . LEU A 1 130 ? 11.064 4.146 -15.613 1.00 97.88 130 LEU A O 1
ATOM 975 N N . LYS A 1 131 ? 9.701 4.931 -14.020 1.00 98.00 131 LYS A N 1
ATOM 976 C CA . LYS A 1 131 ? 10.244 6.296 -14.052 1.00 98.00 131 LYS A CA 1
ATOM 977 C C . LYS A 1 131 ? 11.616 6.395 -13.376 1.00 98.00 131 LYS A C 1
ATOM 979 O O . LYS A 1 131 ? 12.408 7.253 -13.757 1.00 98.00 131 LYS A O 1
ATOM 984 N N . TYR A 1 132 ? 11.883 5.561 -12.373 1.00 95.31 132 TYR A N 1
ATOM 985 C CA . TYR A 1 132 ? 13.099 5.640 -11.555 1.00 95.31 132 TYR A CA 1
ATOM 986 C C . TYR A 1 132 ? 14.091 4.512 -11.826 1.00 95.31 132 TYR A C 1
ATOM 988 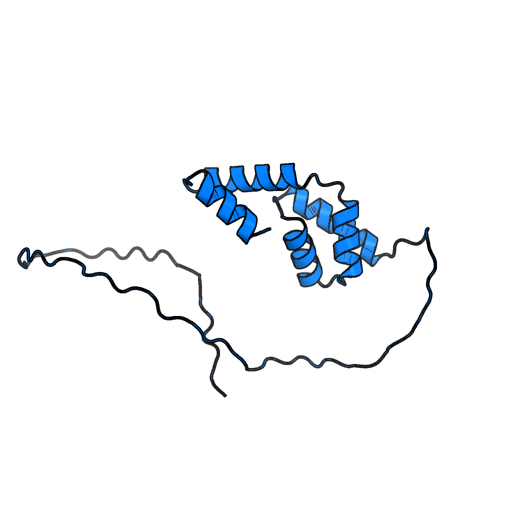O O . TYR A 1 132 ? 15.269 4.642 -11.498 1.00 95.31 132 TYR A O 1
ATOM 996 N N . SER A 1 133 ? 13.651 3.392 -12.394 1.00 95.44 133 SER A N 1
ATOM 997 C CA . SER A 1 133 ? 14.503 2.237 -12.663 1.00 95.44 133 SER A CA 1
ATOM 998 C C . SER A 1 133 ? 13.985 1.428 -13.845 1.00 95.44 133 SER A C 1
ATOM 1000 O O . SER A 1 133 ? 12.794 1.411 -14.144 1.00 95.44 133 SER A O 1
ATOM 1002 N N . SER A 1 134 ? 14.899 0.750 -14.534 1.00 97.38 134 SER A N 1
ATOM 1003 C CA . SER A 1 134 ? 14.546 -0.160 -15.624 1.00 97.38 134 SER A CA 1
ATOM 1004 C C . SER A 1 134 ? 14.232 -1.545 -15.068 1.00 97.38 134 SER A C 1
ATOM 1006 O O . SER A 1 134 ? 14.983 -2.058 -14.244 1.00 97.38 134 SER A O 1
ATOM 1008 N N . PHE A 1 135 ? 13.160 -2.162 -15.556 1.00 97.56 135 PHE A N 1
ATOM 1009 C CA . PHE A 1 135 ? 12.763 -3.522 -15.195 1.00 97.56 135 PHE A CA 1
ATOM 1010 C C . PHE A 1 135 ? 12.534 -4.360 -16.452 1.00 97.56 135 PHE A C 1
ATOM 1012 O O . PHE A 1 135 ? 12.077 -3.851 -17.479 1.00 97.56 135 PHE A O 1
ATOM 1019 N N . SER A 1 136 ? 12.794 -5.666 -16.361 1.00 98.31 136 SER A N 1
ATOM 1020 C CA . SER A 1 136 ? 12.180 -6.615 -17.290 1.00 98.31 136 SER A CA 1
ATOM 1021 C C . SER A 1 136 ? 10.677 -6.705 -17.002 1.00 98.31 136 SER A C 1
ATOM 1023 O O . SER A 1 136 ? 10.222 -6.385 -15.903 1.00 98.31 136 SER A O 1
ATOM 1025 N N . ARG A 1 137 ? 9.883 -7.169 -17.974 1.00 98.00 137 ARG A N 1
ATOM 1026 C CA . ARG A 1 137 ? 8.435 -7.328 -17.766 1.00 98.00 137 ARG A CA 1
ATOM 1027 C C . ARG A 1 137 ? 8.124 -8.254 -16.587 1.00 98.00 137 ARG A C 1
ATOM 1029 O O . ARG A 1 137 ? 7.247 -7.925 -15.803 1.00 98.00 137 ARG A O 1
ATOM 1036 N N . SER A 1 138 ? 8.813 -9.391 -16.484 1.00 98.38 138 SER A N 1
ATOM 1037 C CA . SER A 1 138 ? 8.611 -10.335 -15.379 1.00 98.38 138 SER A CA 1
ATOM 1038 C C . SER A 1 138 ? 9.044 -9.732 -14.048 1.00 98.38 138 SER A C 1
ATOM 1040 O O . SER A 1 138 ? 8.254 -9.733 -13.122 1.00 98.38 138 SER A O 1
ATOM 1042 N N . GLY A 1 139 ? 10.219 -9.096 -13.983 1.00 98.38 139 GLY A N 1
ATOM 1043 C CA . GLY A 1 139 ? 10.694 -8.488 -12.739 1.00 98.38 139 GLY A CA 1
ATOM 1044 C C . GLY A 1 139 ? 9.792 -7.361 -12.233 1.00 98.38 139 GLY A C 1
ATOM 1045 O O . GLY A 1 139 ? 9.630 -7.203 -11.031 1.00 98.38 139 GLY A O 1
ATOM 1046 N N . LEU A 1 140 ? 9.164 -6.593 -13.132 1.00 98.25 140 LEU A N 1
ATOM 1047 C CA . LEU A 1 140 ? 8.171 -5.593 -12.731 1.00 98.25 140 LEU A CA 1
ATOM 1048 C C . LEU A 1 140 ? 6.900 -6.234 -12.162 1.00 98.25 140 LEU A C 1
ATOM 1050 O O . LEU A 1 140 ? 6.315 -5.684 -11.237 1.00 98.25 140 LEU A O 1
ATOM 1054 N N . ILE A 1 141 ? 6.468 -7.370 -12.714 1.00 97.62 141 ILE A N 1
ATOM 1055 C CA . ILE A 1 141 ? 5.316 -8.120 -12.197 1.00 97.62 141 ILE A CA 1
ATOM 1056 C C . ILE A 1 141 ? 5.649 -8.680 -10.817 1.00 97.62 141 ILE A C 1
ATOM 1058 O O . ILE A 1 141 ? 4.903 -8.414 -9.883 1.00 97.62 141 ILE A O 1
ATOM 1062 N N . ASP A 1 142 ? 6.797 -9.344 -10.675 1.00 97.81 142 ASP A N 1
ATOM 1063 C CA . ASP A 1 142 ? 7.254 -9.906 -9.401 1.00 97.81 142 ASP A CA 1
ATOM 1064 C C . ASP A 1 142 ? 7.351 -8.815 -8.319 1.00 97.81 142 ASP A C 1
ATOM 1066 O O . ASP A 1 142 ? 6.964 -9.030 -7.173 1.00 97.81 142 ASP A O 1
ATOM 1070 N N . GLN A 1 143 ? 7.820 -7.614 -8.686 1.00 97.19 143 GLN A N 1
ATOM 1071 C CA . GLN A 1 143 ? 7.885 -6.475 -7.768 1.00 97.19 143 GLN A CA 1
ATOM 1072 C C . GLN A 1 143 ? 6.497 -6.016 -7.307 1.00 97.19 143 GLN A C 1
ATOM 1074 O O . GLN A 1 143 ? 6.323 -5.701 -6.133 1.00 97.19 143 GLN A O 1
ATOM 1079 N N . LEU A 1 144 ? 5.523 -5.946 -8.217 1.00 96.50 144 LEU A N 1
ATOM 1080 C CA . LEU A 1 144 ? 4.154 -5.567 -7.866 1.00 96.50 144 LEU A CA 1
ATOM 1081 C C . LEU A 1 144 ? 3.505 -6.650 -6.999 1.00 96.50 144 LEU A C 1
ATOM 1083 O O . LEU A 1 144 ? 2.922 -6.326 -5.980 1.00 96.50 144 LEU A O 1
ATOM 1087 N N . GLU A 1 145 ? 3.674 -7.931 -7.330 1.00 95.75 145 GLU A N 1
ATOM 1088 C CA . GLU A 1 145 ? 3.158 -9.034 -6.508 1.00 95.75 145 GLU A CA 1
ATOM 1089 C C . GLU A 1 145 ? 3.777 -9.060 -5.103 1.00 95.75 145 GLU A C 1
ATOM 1091 O O . GLU A 1 145 ? 3.087 -9.369 -4.133 1.00 95.75 145 GLU A O 1
ATOM 1096 N N . PHE A 1 146 ? 5.061 -8.713 -4.975 1.00 94.75 146 PHE A N 1
ATOM 1097 C CA . PHE A 1 146 ? 5.743 -8.640 -3.684 1.00 94.75 146 PHE A CA 1
ATOM 1098 C C . PHE A 1 146 ? 5.202 -7.522 -2.777 1.00 94.75 146 PHE A C 1
ATOM 1100 O O . PHE A 1 146 ? 5.175 -7.682 -1.558 1.00 94.75 146 PHE A O 1
ATOM 1107 N N . GLU A 1 147 ? 4.778 -6.395 -3.349 1.00 90.50 147 GLU A N 1
ATOM 1108 C CA . GLU A 1 147 ? 4.230 -5.249 -2.603 1.00 90.50 147 GLU A CA 1
ATOM 1109 C C . GLU A 1 147 ? 2.703 -5.281 -2.437 1.00 90.50 147 GLU A C 1
ATOM 1111 O O . GLU A 1 147 ? 2.137 -4.467 -1.691 1.00 90.50 147 GLU A O 1
ATOM 1116 N N . GLY A 1 148 ? 2.057 -6.232 -3.114 1.00 86.19 148 GLY A N 1
ATOM 1117 C CA . GLY A 1 148 ? 0.604 -6.353 -3.234 1.00 86.19 148 GLY A CA 1
ATOM 1118 C C . GLY A 1 148 ? -0.005 -5.401 -4.254 1.00 86.19 148 GLY A C 1
ATOM 1119 O O . GLY A 1 148 ? -1.255 -5.384 -4.308 1.00 86.19 148 GLY A O 1
#

pLDDT: mean 74.13, std 25.56, range [27.94, 98.62]

Foldseek 3Di:
DDDDDPPDPPPDDDDDDDDDDDDDDDDDDDDDDDDDDDDDDDDYDDDDDDDDPDDDDDQDDDDDDDDDDPLLVVLLVVLLVCVVPAQAALVRQLVVVVVVPRDSVSNNSSSVNNPDDRVVSLVRVLVVCVVPDDDDPVRSVVVSVVRD